Protein AF-A0A0B2VQD5-F1 (afdb_monomer_lite)

Organism: Toxocara canis (NCBI:txid6265)

InterPro domains:
  IPR026791 Dedicator of cytokinesis [PTHR45653] (23-170)
  IPR032376 Dedicator of cytokinesis, N-terminal domain [PF16172] (91-171)
  IPR036028 SH3-like domain superfamily [SSF50044] (13-89)
  IPR042455 Dedicator of cytokinesis, N-terminal, subdomain 1 [G3DSA:1.20.1270.350] (95-171)

Foldseek 3Di:
DDDDPPDPDPPDDDDDDPQPWFKKFFQAWDDPVVDPDPVDDPWDADTHHGGWIWTFRDDDDQKTWTGTPVDRPDTGIDGPVRIDTPPVPVPLADPLLVVLLVLLVVVLVVLVVVCVVCVVPDPCVVLNVLLVVLNVVSVVLSVVSVVSPADPVRSVVSVVVVVVSCVVNVD

Sequence (171 aa):
MGFDERYVDFTSHPNHRSKMTCEAIAQCNFSPGTLPDTRQVNWPFLPLHIGEHVNILATEEEWCYGSTCSDHVKFGIFPQTAVIPISKTFSTTSSEAHELIAELTDVLTEWWCSIKETYGRQAQMESQDDILLYMEDLMAMRKRVLSGNVPVEELKEMRLQLARKIDLGNQ

Structure (mmCIF, N/CA/C/O backbone):
data_AF-A0A0B2VQD5-F1
#
_entry.id   AF-A0A0B2VQD5-F1
#
loop_
_atom_site.group_PDB
_atom_site.id
_atom_site.type_symbol
_atom_site.label_atom_id
_atom_site.label_alt_id
_atom_site.label_comp_id
_atom_site.label_asym_id
_atom_site.label_entity_id
_atom_site.label_seq_id
_atom_site.pdbx_PDB_ins_code
_atom_site.Cartn_x
_atom_site.Cartn_y
_atom_site.Cartn_z
_atom_site.occupancy
_atom_site.B_iso_or_equiv
_atom_site.auth_seq_id
_atom_site.auth_comp_id
_atom_site.auth_asym_id
_atom_site.auth_atom_id
_atom_site.pdbx_PDB_model_num
ATOM 1 N N . MET A 1 1 ? 45.848 -14.303 -29.201 1.00 33.47 1 MET A N 1
ATOM 2 C CA . MET A 1 1 ? 45.957 -12.965 -29.821 1.00 33.47 1 MET A CA 1
ATOM 3 C C . MET A 1 1 ? 44.649 -12.711 -30.544 1.00 33.47 1 MET A C 1
ATOM 5 O O . MET A 1 1 ? 44.417 -13.374 -31.537 1.00 33.47 1 MET A O 1
ATOM 9 N N . GLY A 1 2 ? 43.701 -11.898 -30.117 1.00 35.12 2 GLY A N 1
ATOM 10 C CA . GLY A 1 2 ? 43.463 -11.084 -28.931 1.00 35.12 2 GLY A CA 1
ATOM 11 C C . GLY A 1 2 ? 42.082 -10.497 -29.228 1.00 35.12 2 GLY A C 1
ATOM 12 O O . GLY A 1 2 ? 41.953 -9.772 -30.209 1.00 35.12 2 GLY A O 1
ATOM 13 N N . PHE A 1 3 ? 41.045 -10.944 -28.518 1.00 34.03 3 PHE A N 1
ATOM 14 C CA . PHE A 1 3 ? 39.695 -10.415 -28.702 1.00 34.03 3 PHE A CA 1
ATOM 15 C C . PHE A 1 3 ? 39.579 -9.154 -27.852 1.00 34.03 3 PHE A C 1
ATOM 17 O 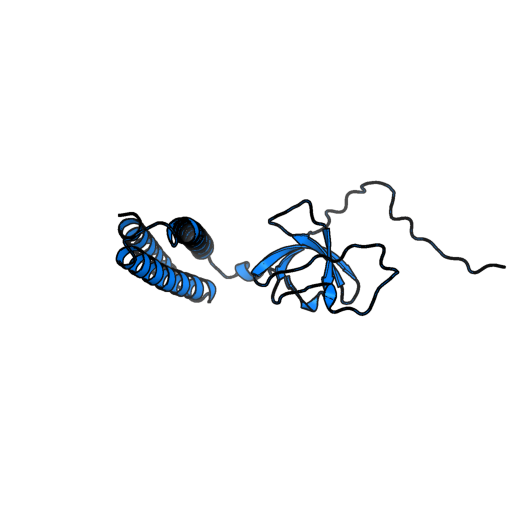O . PHE A 1 3 ? 39.843 -9.179 -26.654 1.00 34.03 3 PHE A O 1
ATOM 24 N N . ASP A 1 4 ? 39.281 -8.056 -28.531 1.00 31.12 4 ASP A N 1
ATOM 25 C CA . ASP A 1 4 ? 39.176 -6.703 -28.003 1.00 31.12 4 ASP A CA 1
ATOM 26 C C . ASP A 1 4 ? 37.880 -6.582 -27.179 1.00 31.12 4 ASP A C 1
ATOM 28 O O . ASP A 1 4 ? 36.805 -6.270 -27.699 1.00 31.12 4 ASP A O 1
ATOM 32 N N . GLU A 1 5 ? 37.962 -6.929 -25.892 1.00 37.91 5 GLU A N 1
ATOM 33 C CA . GLU A 1 5 ? 36.941 -6.616 -24.893 1.00 37.91 5 GLU A CA 1
ATOM 34 C C . GLU A 1 5 ? 36.951 -5.105 -24.653 1.00 37.91 5 GLU A C 1
ATOM 36 O O . GLU A 1 5 ? 37.744 -4.573 -23.874 1.00 37.91 5 GLU A O 1
ATOM 41 N N . ARG A 1 6 ? 36.029 -4.392 -25.306 1.00 30.75 6 ARG A N 1
ATOM 42 C CA . ARG A 1 6 ? 35.664 -3.034 -24.897 1.00 30.75 6 ARG A CA 1
ATOM 43 C C . ARG A 1 6 ? 34.909 -3.103 -23.571 1.00 30.75 6 ARG A C 1
ATOM 45 O O . ARG A 1 6 ? 33.683 -3.090 -23.531 1.00 30.75 6 ARG A O 1
ATOM 52 N N . TYR A 1 7 ? 35.683 -3.197 -22.495 1.00 36.34 7 TYR A N 1
ATOM 53 C CA . TYR A 1 7 ? 35.269 -2.943 -21.124 1.00 36.34 7 TYR A CA 1
ATOM 54 C C . TYR A 1 7 ? 34.726 -1.509 -21.047 1.00 36.34 7 TYR A C 1
ATOM 56 O O . TYR A 1 7 ? 35.459 -0.545 -21.272 1.00 36.34 7 TYR A O 1
ATOM 64 N N . VAL A 1 8 ? 33.429 -1.355 -20.779 1.00 38.22 8 VAL A N 1
ATOM 65 C CA . VAL A 1 8 ? 32.852 -0.044 -20.468 1.00 38.22 8 VAL A CA 1
ATOM 66 C C . VAL A 1 8 ? 33.028 0.165 -18.970 1.00 38.22 8 VAL A C 1
ATOM 68 O O . VAL A 1 8 ? 32.270 -0.356 -18.155 1.00 38.22 8 VAL A O 1
ATOM 71 N N . ASP A 1 9 ? 34.091 0.880 -18.620 1.00 29.17 9 ASP A N 1
ATOM 72 C CA . ASP A 1 9 ? 34.410 1.282 -17.255 1.00 29.17 9 ASP A CA 1
ATOM 73 C C . ASP A 1 9 ? 33.331 2.258 -16.746 1.00 29.17 9 ASP A C 1
ATOM 75 O O . ASP A 1 9 ? 33.249 3.403 -17.189 1.00 29.17 9 ASP A O 1
ATOM 79 N N . PHE A 1 10 ? 32.472 1.816 -15.821 1.00 37.81 10 PHE A N 1
ATOM 80 C CA . PHE A 1 10 ? 31.465 2.679 -15.178 1.00 37.81 10 PHE A CA 1
ATOM 81 C C . PHE A 1 10 ? 31.986 3.386 -13.918 1.00 37.81 10 PHE A C 1
ATOM 83 O O . PHE A 1 10 ? 31.216 4.003 -13.179 1.00 37.81 10 PHE A O 1
ATOM 90 N N . THR A 1 11 ? 33.295 3.359 -13.670 1.00 42.84 11 THR A N 1
ATOM 91 C CA . THR A 1 11 ? 33.912 4.080 -12.554 1.00 42.84 11 THR A CA 1
ATOM 92 C C . THR A 1 11 ? 34.600 5.355 -13.023 1.00 42.84 11 THR A C 1
ATOM 94 O O . THR A 1 11 ? 35.825 5.434 -13.037 1.00 42.84 11 THR A O 1
ATOM 97 N N . SER A 1 12 ? 33.838 6.395 -13.387 1.00 35.06 12 SER A N 1
ATOM 98 C CA . SER A 1 12 ? 34.306 7.787 -13.235 1.00 35.06 12 SER A CA 1
ATOM 99 C C . SER A 1 12 ? 33.207 8.854 -13.395 1.00 35.06 12 SER A C 1
ATOM 101 O O . SER A 1 12 ? 32.712 9.117 -14.482 1.00 35.06 12 SER A O 1
ATOM 103 N N . HIS A 1 13 ? 32.974 9.552 -12.279 1.00 34.91 13 HIS A N 1
ATOM 104 C CA . HIS A 1 13 ? 32.524 10.943 -12.109 1.00 34.91 13 HIS A CA 1
ATOM 105 C C . HIS A 1 13 ? 31.057 11.346 -12.397 1.00 34.91 13 HIS A C 1
ATOM 107 O O . HIS A 1 13 ? 30.463 10.968 -13.407 1.00 34.91 13 HIS A O 1
ATOM 113 N N . PRO A 1 14 ? 30.459 12.167 -11.499 1.00 45.84 14 PRO A N 1
ATOM 114 C CA . PRO A 1 14 ? 29.048 12.521 -11.531 1.00 45.84 14 PRO A CA 1
ATOM 115 C C . PRO A 1 14 ? 28.845 13.675 -12.508 1.00 45.84 14 PRO A C 1
ATOM 117 O O . PRO A 1 14 ? 29.049 14.836 -12.163 1.00 45.84 14 PRO A O 1
ATOM 120 N N . ASN A 1 15 ? 28.446 13.367 -13.739 1.00 31.55 15 ASN A N 1
ATOM 121 C CA . ASN A 1 15 ? 27.993 14.401 -14.658 1.00 31.55 15 ASN A CA 1
ATOM 122 C C . ASN A 1 15 ? 26.471 14.519 -14.615 1.00 31.55 15 ASN A C 1
ATOM 124 O O . ASN A 1 15 ? 25.734 13.546 -14.779 1.00 31.55 15 ASN A O 1
ATOM 128 N N . HIS A 1 16 ? 26.047 15.750 -14.349 1.00 40.97 16 HIS A N 1
ATOM 129 C CA . HIS A 1 16 ? 24.693 16.254 -14.182 1.00 40.97 16 HIS A CA 1
ATOM 130 C C . HIS A 1 16 ? 23.757 15.800 -15.318 1.00 40.97 16 HIS A C 1
ATOM 132 O O . HIS A 1 16 ? 23.549 16.482 -16.317 1.00 40.97 16 HIS A O 1
ATOM 138 N N . ARG A 1 1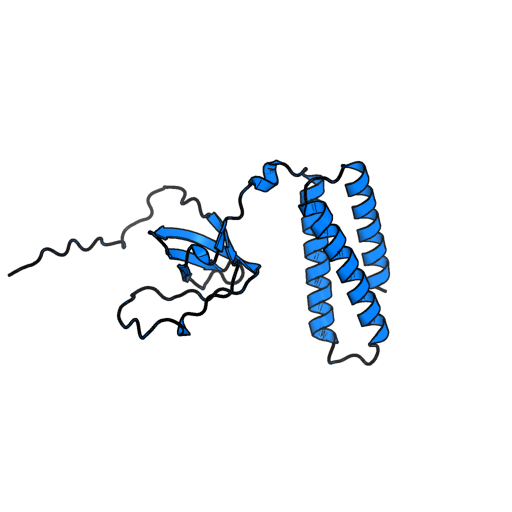7 ? 23.140 14.638 -15.148 1.00 38.50 17 ARG A N 1
ATOM 139 C CA . ARG A 1 17 ? 21.899 14.270 -15.820 1.00 38.50 17 ARG A CA 1
ATOM 140 C C . ARG A 1 17 ? 21.011 13.824 -14.686 1.00 38.50 17 ARG A C 1
ATOM 142 O O . ARG A 1 17 ? 21.337 12.824 -14.055 1.00 38.50 17 ARG A O 1
ATOM 149 N N . SER A 1 18 ? 19.981 14.600 -14.355 1.00 40.94 18 SER A N 1
ATOM 150 C CA . SER A 1 18 ? 18.981 14.198 -13.367 1.00 40.94 18 SER A CA 1
ATOM 151 C C . SER A 1 18 ? 18.508 12.800 -13.752 1.00 40.94 18 SER A C 1
ATOM 153 O O . SER A 1 18 ? 17.741 12.654 -14.704 1.00 40.94 18 SER A O 1
ATOM 155 N N . LYS A 1 19 ? 19.061 11.763 -13.108 1.00 48.25 19 LYS A N 1
ATOM 156 C CA . LYS A 1 19 ? 18.632 10.385 -13.311 1.00 48.25 19 LYS A CA 1
ATOM 157 C C . LYS A 1 19 ? 17.211 10.390 -12.792 1.00 48.25 19 LYS A C 1
ATOM 159 O O . LYS A 1 19 ? 17.004 10.529 -11.592 1.00 48.25 19 LYS A O 1
ATOM 164 N N . MET A 1 20 ? 16.250 10.384 -13.708 1.00 56.06 20 MET A N 1
ATOM 165 C CA . MET A 1 20 ? 14.850 10.216 -13.365 1.00 56.06 20 MET A CA 1
ATOM 166 C C . MET A 1 20 ? 14.738 8.833 -12.737 1.00 56.06 20 MET A C 1
ATOM 168 O O . MET A 1 20 ? 14.682 7.830 -13.439 1.00 56.06 20 MET A O 1
ATOM 172 N N . THR A 1 21 ? 14.808 8.788 -11.414 1.00 73.50 21 THR A N 1
ATOM 173 C CA . THR A 1 21 ? 14.468 7.607 -10.638 1.00 73.50 21 THR A CA 1
ATOM 174 C C . THR A 1 21 ? 12.974 7.381 -10.821 1.00 73.50 21 THR A C 1
ATOM 176 O O . THR A 1 21 ? 12.182 8.310 -10.644 1.00 73.50 21 THR A O 1
ATOM 179 N N . CYS A 1 22 ? 12.587 6.180 -11.242 1.00 85.81 22 CYS A N 1
ATOM 180 C CA . CYS A 1 22 ? 11.180 5.814 -11.350 1.00 85.81 22 CYS A CA 1
ATOM 181 C C . CYS A 1 22 ? 10.794 5.022 -10.110 1.00 85.81 22 CYS A C 1
ATOM 183 O O . CYS A 1 22 ? 11.400 3.991 -9.830 1.00 85.81 22 CYS A O 1
ATOM 185 N N . GLU A 1 23 ? 9.778 5.474 -9.389 1.00 90.62 23 GLU A N 1
ATOM 186 C CA . GLU A 1 23 ? 9.178 4.658 -8.341 1.00 90.62 23 GLU A CA 1
ATOM 187 C C . GLU A 1 23 ? 8.288 3.580 -8.964 1.00 90.62 23 GLU A C 1
ATOM 189 O O . GLU A 1 23 ? 7.595 3.807 -9.962 1.00 90.62 23 GLU A O 1
ATOM 194 N N . ALA A 1 24 ? 8.321 2.390 -8.383 1.00 92.06 24 ALA A N 1
ATOM 195 C CA . ALA A 1 24 ? 7.508 1.253 -8.777 1.00 92.06 24 ALA A CA 1
ATOM 196 C C . ALA A 1 24 ? 7.077 0.458 -7.541 1.00 92.06 24 ALA A C 1
ATOM 198 O O . ALA A 1 24 ? 7.645 0.604 -6.459 1.00 92.06 24 ALA A O 1
ATOM 199 N N . ILE A 1 25 ? 6.068 -0.390 -7.713 1.00 92.56 25 ILE A N 1
ATOM 200 C CA . ILE A 1 25 ? 5.602 -1.331 -6.692 1.00 92.56 25 ILE A CA 1
ATOM 201 C C . ILE A 1 25 ? 5.836 -2.743 -7.210 1.00 92.56 25 ILE A C 1
ATOM 203 O O . ILE A 1 25 ? 5.511 -3.049 -8.359 1.00 92.56 25 ILE A O 1
ATOM 207 N N . ALA A 1 26 ? 6.375 -3.617 -6.367 1.00 94.38 26 ALA A N 1
ATOM 208 C CA . ALA A 1 26 ? 6.470 -5.036 -6.666 1.00 94.38 26 ALA A CA 1
ATOM 209 C C . ALA A 1 26 ? 5.065 -5.655 -6.786 1.00 94.38 26 ALA A C 1
ATOM 211 O O . ALA A 1 26 ? 4.280 -5.640 -5.838 1.00 94.38 26 ALA A O 1
ATOM 212 N N . GLN A 1 27 ? 4.732 -6.209 -7.952 1.00 94.62 27 GLN A N 1
ATOM 213 C CA . GLN A 1 27 ? 3.435 -6.856 -8.203 1.00 94.62 27 GLN A CA 1
ATOM 214 C C . GLN A 1 27 ? 3.429 -8.352 -7.881 1.00 94.62 27 GLN A C 1
ATOM 216 O O . GLN A 1 27 ? 2.373 -8.978 -7.820 1.00 94.62 27 GLN A O 1
ATOM 221 N N . CYS A 1 28 ? 4.604 -8.934 -7.669 1.00 93.25 28 CYS A N 1
ATOM 222 C CA . CYS A 1 28 ? 4.770 -10.308 -7.229 1.00 93.25 28 CYS A CA 1
ATOM 223 C C . CYS A 1 28 ? 6.042 -10.441 -6.388 1.00 93.25 28 CYS A C 1
ATOM 225 O O . CYS A 1 28 ? 6.881 -9.540 -6.348 1.00 93.25 28 CYS A O 1
ATOM 227 N N . ASN A 1 29 ? 6.176 -11.574 -5.701 1.00 94.19 29 ASN A N 1
ATOM 228 C CA . ASN A 1 29 ? 7.405 -11.884 -4.983 1.00 94.19 29 ASN A CA 1
ATOM 229 C C . ASN A 1 29 ? 8.505 -12.274 -5.977 1.00 94.19 29 ASN A C 1
ATOM 231 O O . ASN A 1 29 ? 8.265 -13.060 -6.895 1.00 94.19 29 ASN A O 1
ATOM 235 N N . PHE A 1 30 ? 9.723 -11.798 -5.741 1.00 92.19 30 PHE A N 1
ATOM 236 C CA . PHE A 1 30 ? 10.919 -12.232 -6.453 1.00 92.19 30 PHE A CA 1
ATOM 237 C C . PHE A 1 30 ? 11.957 -12.718 -5.446 1.00 92.19 30 PHE A C 1
ATOM 239 O O . PHE A 1 30 ? 12.268 -12.042 -4.467 1.00 92.19 30 PHE A O 1
ATOM 246 N N . SER A 1 31 ? 12.494 -13.914 -5.673 1.00 89.06 31 SER A N 1
ATOM 247 C CA . SER A 1 31 ? 13.543 -14.499 -4.843 1.00 89.06 31 SER A CA 1
ATOM 248 C C . SER A 1 31 ? 14.618 -15.122 -5.737 1.00 89.06 31 SER A C 1
ATOM 250 O O . SER A 1 31 ? 14.275 -15.878 -6.644 1.00 89.06 31 SER A O 1
ATOM 252 N N . PRO A 1 32 ? 15.915 -14.872 -5.485 1.00 75.12 32 PRO A N 1
ATOM 253 C CA . PRO A 1 32 ? 16.993 -15.319 -6.377 1.00 75.12 32 PRO A CA 1
ATOM 254 C C . PRO A 1 32 ? 17.152 -16.844 -6.448 1.00 75.12 32 PRO A C 1
ATOM 256 O O . PRO A 1 32 ? 17.689 -17.369 -7.419 1.00 75.12 32 PRO A O 1
ATOM 259 N N . GLY A 1 33 ? 16.681 -17.563 -5.422 1.00 67.25 33 GLY A N 1
ATOM 260 C CA . GLY A 1 33 ? 16.869 -19.009 -5.260 1.00 67.25 33 GLY A CA 1
ATOM 261 C C . GLY A 1 33 ? 16.188 -19.891 -6.311 1.00 67.25 33 GLY A C 1
ATOM 262 O O . GLY A 1 33 ? 16.326 -21.108 -6.250 1.00 67.25 33 GLY A O 1
ATOM 263 N N . THR A 1 34 ? 15.452 -19.312 -7.262 1.00 54.25 34 THR A N 1
ATOM 264 C CA . THR A 1 34 ? 14.820 -20.042 -8.373 1.00 54.25 34 THR A CA 1
ATOM 265 C C . THR A 1 34 ? 15.686 -20.086 -9.637 1.00 54.25 34 THR A C 1
ATOM 267 O O . THR A 1 34 ? 15.321 -20.767 -10.594 1.00 54.25 34 THR A O 1
ATOM 270 N N . LEU A 1 35 ? 16.824 -19.383 -9.664 1.00 58.88 35 LEU A N 1
ATOM 271 C CA . LEU A 1 35 ? 17.722 -19.360 -10.817 1.00 58.88 35 LEU A CA 1
ATOM 272 C C . LEU A 1 35 ? 18.823 -20.423 -10.663 1.00 58.88 35 LEU A C 1
ATOM 274 O O . LEU A 1 35 ? 19.502 -20.451 -9.634 1.00 58.88 35 LEU A O 1
ATOM 278 N N . PRO A 1 36 ? 19.025 -21.308 -11.658 1.00 53.88 36 PRO A N 1
ATOM 279 C CA . PRO A 1 36 ? 20.106 -22.281 -11.619 1.00 53.88 36 PRO A CA 1
ATOM 280 C C . PRO A 1 36 ? 21.465 -21.565 -11.642 1.00 53.88 36 PRO A C 1
ATOM 282 O O . PRO A 1 36 ? 21.834 -20.954 -12.639 1.00 53.88 36 PRO A O 1
ATOM 285 N N . ASP A 1 37 ? 22.172 -21.639 -10.511 1.00 54.03 37 ASP A N 1
ATOM 286 C CA . ASP A 1 37 ? 23.608 -21.404 -10.295 1.00 54.03 37 ASP A CA 1
ATOM 287 C C . ASP A 1 37 ? 24.257 -20.368 -11.244 1.00 54.03 37 ASP A C 1
ATOM 289 O O . ASP A 1 37 ? 25.148 -20.673 -12.040 1.00 54.03 37 ASP A O 1
ATOM 293 N N . THR A 1 38 ? 23.834 -19.103 -11.162 1.00 54.34 38 THR A N 1
ATOM 294 C CA . THR A 1 38 ? 24.483 -17.989 -11.872 1.00 54.34 38 THR A CA 1
ATOM 295 C C . THR A 1 38 ? 25.810 -17.638 -11.204 1.00 54.34 38 THR A C 1
ATOM 297 O O . THR A 1 38 ? 25.929 -16.650 -10.482 1.00 54.34 38 THR A O 1
ATOM 300 N N . ARG A 1 39 ? 26.842 -18.444 -11.457 1.00 53.62 39 ARG A N 1
ATOM 301 C CA . ARG A 1 39 ? 28.210 -18.215 -10.964 1.00 53.62 39 ARG A CA 1
ATOM 302 C C . ARG A 1 39 ? 28.934 -17.011 -11.586 1.00 53.62 39 ARG A C 1
ATOM 304 O O . ARG A 1 39 ? 30.128 -16.873 -11.349 1.00 53.62 39 ARG A O 1
ATOM 311 N N . GLN A 1 40 ? 28.276 -16.136 -12.350 1.00 56.38 40 GLN A N 1
ATOM 312 C CA . GLN A 1 40 ? 28.914 -14.958 -12.963 1.00 56.38 40 GLN A CA 1
ATOM 313 C C . GLN A 1 40 ? 27.935 -13.796 -13.208 1.00 56.38 40 GLN A C 1
ATOM 315 O O . GLN A 1 40 ? 27.789 -13.325 -14.332 1.00 56.38 40 GLN A O 1
ATOM 320 N N . VAL A 1 41 ? 27.263 -13.298 -12.169 1.00 57.94 41 VAL A N 1
ATOM 321 C CA . VAL A 1 41 ? 26.653 -11.959 -12.234 1.00 57.94 41 VAL A CA 1
ATOM 322 C C . VAL A 1 41 ? 27.323 -11.107 -11.163 1.00 57.94 41 VAL A C 1
ATOM 324 O O . VAL A 1 41 ? 27.206 -11.396 -9.978 1.00 57.94 41 VAL A O 1
ATOM 327 N N . ASN A 1 42 ? 28.054 -10.066 -11.574 1.00 68.38 42 ASN A N 1
ATOM 328 C CA . ASN A 1 42 ? 28.755 -9.142 -10.665 1.00 68.38 42 ASN A CA 1
ATOM 329 C C . ASN A 1 42 ? 27.802 -8.224 -9.871 1.00 68.38 42 ASN A C 1
ATOM 331 O O . ASN A 1 42 ? 28.256 -7.362 -9.122 1.00 68.38 42 ASN A O 1
ATOM 335 N N . TRP A 1 43 ? 26.491 -8.396 -10.038 1.00 72.19 43 TRP A N 1
ATOM 336 C CA . TRP A 1 43 ? 25.454 -7.576 -9.428 1.00 72.19 43 TRP A CA 1
ATOM 337 C C . TRP A 1 43 ? 24.574 -8.447 -8.529 1.00 72.19 43 TRP A C 1
ATOM 339 O O . TRP A 1 43 ? 24.086 -9.482 -8.988 1.00 72.19 43 TRP A O 1
ATOM 349 N N . PRO A 1 44 ? 24.357 -8.059 -7.260 1.00 86.94 44 PRO A N 1
ATOM 350 C CA . PRO A 1 44 ? 23.469 -8.797 -6.374 1.00 86.94 44 PRO A CA 1
ATOM 351 C C . PRO A 1 44 ? 22.028 -8.721 -6.885 1.00 86.94 44 PRO A C 1
ATOM 353 O O . PRO A 1 44 ? 21.590 -7.687 -7.390 1.00 86.94 44 PRO A O 1
ATOM 356 N N . PHE A 1 45 ? 21.269 -9.802 -6.725 1.00 90.69 45 PHE A N 1
ATOM 357 C CA . PHE A 1 45 ? 19.821 -9.752 -6.898 1.00 90.69 45 PHE A CA 1
ATOM 358 C C . PHE A 1 45 ? 19.176 -9.018 -5.721 1.00 90.69 45 PHE A C 1
ATOM 360 O O . PHE A 1 45 ? 19.603 -9.189 -4.578 1.00 90.69 45 PHE A O 1
ATOM 367 N N . LEU A 1 46 ? 18.122 -8.252 -5.994 1.00 92.19 46 LEU A N 1
ATOM 368 C CA . LEU A 1 46 ? 17.293 -7.616 -4.975 1.00 92.19 46 LEU A CA 1
ATOM 369 C C . LEU A 1 46 ? 15.995 -8.418 -4.823 1.00 92.19 46 LEU A C 1
ATOM 371 O O . LEU A 1 46 ? 15.153 -8.337 -5.715 1.00 92.19 46 LEU A O 1
ATOM 375 N N . PRO A 1 47 ? 15.813 -9.206 -3.747 1.00 92.19 47 PRO A N 1
ATOM 376 C CA . PRO A 1 47 ? 14.540 -9.865 -3.481 1.00 92.19 47 PRO A CA 1
ATOM 377 C C . PRO A 1 47 ? 13.426 -8.831 -3.324 1.00 92.19 47 PRO A C 1
ATOM 379 O O . PRO A 1 47 ? 13.652 -7.786 -2.718 1.00 92.19 47 PRO A O 1
ATOM 382 N N . LEU A 1 48 ? 12.239 -9.145 -3.836 1.00 92.88 48 LEU A N 1
ATOM 383 C CA . LEU A 1 48 ? 11.067 -8.278 -3.751 1.00 92.88 48 LEU A CA 1
ATOM 384 C C . LEU A 1 48 ? 9.926 -9.007 -3.057 1.00 92.88 48 LEU A C 1
ATOM 386 O O . LEU A 1 48 ? 9.682 -10.184 -3.343 1.00 92.88 48 LEU A O 1
ATOM 390 N N . HIS A 1 49 ? 9.192 -8.289 -2.214 1.00 93.06 49 HIS A N 1
ATOM 391 C CA . HIS A 1 49 ? 7.907 -8.741 -1.691 1.00 93.06 49 HIS A CA 1
ATOM 392 C C . HIS A 1 49 ? 6.773 -7.975 -2.360 1.00 93.06 49 HIS A C 1
ATOM 394 O O . HIS A 1 49 ? 6.870 -6.771 -2.569 1.00 93.06 49 HIS A O 1
ATOM 400 N N . ILE A 1 50 ? 5.678 -8.656 -2.689 1.00 93.88 50 ILE A N 1
ATOM 401 C CA . ILE A 1 50 ? 4.498 -8.011 -3.268 1.00 93.88 50 ILE A CA 1
ATOM 402 C C . ILE A 1 50 ? 4.042 -6.818 -2.409 1.00 93.88 50 ILE A C 1
ATOM 404 O O . ILE A 1 50 ? 3.936 -6.918 -1.188 1.00 93.88 50 ILE A O 1
ATOM 408 N N . GLY A 1 51 ? 3.779 -5.683 -3.057 1.00 90.56 51 GLY A N 1
ATOM 409 C CA . GLY A 1 51 ? 3.427 -4.419 -2.407 1.00 90.56 51 GLY A CA 1
ATOM 410 C C . GLY A 1 51 ? 4.622 -3.568 -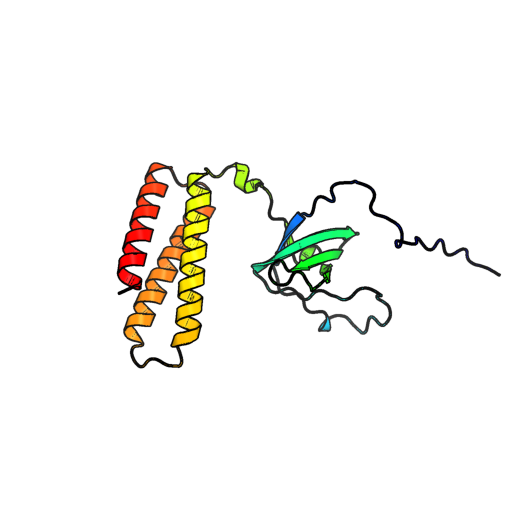1.962 1.00 90.56 51 GLY A C 1
ATOM 411 O O . GLY A 1 51 ? 4.421 -2.428 -1.550 1.00 90.56 51 GLY A O 1
ATOM 412 N N . GLU A 1 52 ? 5.855 -4.068 -2.062 1.00 91.12 52 GLU A N 1
ATOM 413 C CA . GLU A 1 52 ? 7.056 -3.313 -1.703 1.00 91.12 52 GLU A CA 1
ATOM 414 C C . GLU A 1 52 ? 7.338 -2.188 -2.708 1.00 91.12 52 GLU A C 1
ATOM 416 O O . GLU A 1 52 ? 7.315 -2.395 -3.925 1.00 91.12 52 GLU A O 1
ATOM 421 N N . HIS A 1 53 ? 7.615 -0.989 -2.190 1.00 91.25 53 HIS A N 1
ATOM 422 C CA . HIS A 1 53 ? 8.023 0.161 -2.992 1.00 91.25 53 HIS A CA 1
ATOM 423 C C . HIS A 1 53 ? 9.506 0.061 -3.352 1.00 91.25 53 HIS A C 1
ATOM 425 O O . HIS A 1 53 ? 10.359 -0.148 -2.482 1.00 91.25 53 HIS A O 1
ATOM 431 N N . VAL A 1 54 ? 9.814 0.273 -4.629 1.00 92.56 54 VAL A N 1
ATOM 432 C CA . VAL A 1 54 ? 11.177 0.237 -5.156 1.00 92.56 54 VAL A CA 1
ATOM 433 C C . VAL A 1 54 ? 11.483 1.453 -6.020 1.00 92.56 54 VAL A C 1
ATOM 435 O O . VAL A 1 54 ? 10.631 1.966 -6.743 1.00 92.56 54 VAL A O 1
ATOM 438 N N . ASN A 1 55 ? 12.741 1.876 -5.981 1.00 92.56 55 ASN A N 1
ATOM 439 C CA . ASN A 1 55 ? 13.300 2.892 -6.858 1.00 92.56 55 ASN A CA 1
ATOM 440 C C . ASN A 1 55 ? 14.056 2.215 -7.995 1.00 92.56 55 ASN A C 1
ATOM 442 O O . ASN A 1 55 ? 15.089 1.587 -7.767 1.00 92.56 55 ASN A O 1
ATOM 446 N N . ILE A 1 56 ? 13.582 2.380 -9.224 1.00 92.56 56 ILE A N 1
ATOM 447 C CA . ILE A 1 56 ? 14.273 1.936 -10.432 1.00 92.56 56 ILE A CA 1
ATOM 448 C C . ILE A 1 56 ? 15.271 3.025 -10.837 1.00 92.56 56 ILE A C 1
ATOM 450 O O . ILE A 1 56 ? 14.894 4.162 -11.137 1.00 92.56 56 ILE A O 1
ATOM 454 N N . LEU A 1 57 ? 16.557 2.669 -10.833 1.00 92.00 57 LEU A N 1
ATOM 455 C CA . LEU A 1 57 ? 17.671 3.550 -11.192 1.00 92.00 57 LEU A CA 1
ATOM 456 C C . LEU A 1 57 ? 18.150 3.343 -12.630 1.00 92.00 57 LEU A C 1
ATOM 458 O O . LEU A 1 57 ? 18.678 4.274 -13.242 1.00 92.00 57 LEU A O 1
ATOM 462 N N . ALA A 1 58 ? 18.010 2.122 -13.140 1.00 90.62 58 ALA A N 1
ATOM 463 C CA . ALA A 1 58 ? 18.297 1.756 -14.517 1.00 90.62 58 ALA A CA 1
ATOM 464 C C . ALA A 1 58 ? 17.432 0.560 -14.928 1.00 90.62 58 ALA A C 1
ATOM 466 O O . ALA A 1 58 ? 17.065 -0.262 -14.089 1.00 90.62 58 ALA A O 1
ATOM 467 N N . THR A 1 59 ? 17.153 0.460 -16.221 1.00 90.81 59 THR A N 1
ATOM 468 C CA . THR A 1 59 ? 16.469 -0.679 -16.833 1.00 90.81 59 THR A CA 1
ATOM 469 C C . THR A 1 59 ? 17.268 -1.086 -18.060 1.00 90.81 59 THR A C 1
ATOM 471 O O . THR A 1 59 ? 17.675 -0.213 -18.825 1.00 90.81 59 THR A O 1
ATOM 474 N N . GLU A 1 60 ? 17.487 -2.383 -18.226 1.00 87.12 60 GLU A N 1
ATOM 475 C CA . GLU A 1 60 ? 18.136 -2.989 -19.385 1.00 87.12 60 GLU A CA 1
ATOM 476 C C . GLU A 1 60 ? 17.363 -4.260 -19.746 1.00 87.12 60 GLU A C 1
ATOM 478 O O . GLU A 1 60 ? 17.252 -5.170 -18.923 1.00 87.12 60 GLU A O 1
ATOM 483 N N . GLU A 1 61 ? 16.818 -4.307 -20.963 1.00 87.88 61 GLU A N 1
ATOM 484 C CA . GLU A 1 61 ? 15.960 -5.399 -21.443 1.00 87.88 61 GLU A CA 1
ATOM 485 C C . GLU A 1 61 ? 14.881 -5.797 -20.414 1.00 87.88 61 GLU A C 1
ATOM 487 O O . GLU A 1 61 ? 14.009 -4.993 -20.109 1.00 87.88 61 GLU A O 1
ATOM 492 N N . GLU A 1 62 ? 14.954 -7.013 -19.867 1.00 91.44 62 GLU A N 1
ATOM 493 C CA . GLU A 1 62 ? 13.983 -7.594 -18.929 1.00 91.44 62 GLU A CA 1
ATOM 494 C C . GLU A 1 62 ? 14.353 -7.377 -17.450 1.00 91.44 62 GLU A C 1
ATOM 496 O O . GLU A 1 62 ? 13.706 -7.932 -16.556 1.00 91.44 62 GLU A O 1
ATOM 501 N N . TRP A 1 63 ? 15.402 -6.601 -17.161 1.00 92.75 63 TRP A N 1
ATOM 502 C CA . TRP A 1 63 ? 15.919 -6.394 -15.810 1.00 92.75 63 TRP A CA 1
ATOM 503 C C . TRP A 1 63 ? 15.956 -4.920 -15.423 1.00 92.75 63 TRP A C 1
ATOM 505 O O . TRP A 1 63 ? 16.331 -4.031 -16.185 1.00 92.75 63 TRP A O 1
ATOM 515 N N . CYS A 1 64 ? 15.622 -4.667 -14.168 1.00 93.56 64 CYS A N 1
ATOM 516 C CA . CYS A 1 64 ? 15.778 -3.384 -13.513 1.00 93.56 64 CYS A CA 1
ATOM 517 C C . CYS A 1 64 ? 16.903 -3.471 -12.484 1.00 93.56 64 CYS A C 1
ATOM 519 O O . CYS A 1 64 ? 17.082 -4.498 -11.834 1.00 93.56 64 CYS A O 1
ATOM 521 N N . TYR A 1 65 ? 17.633 -2.374 -12.308 1.00 92.44 65 TYR A N 1
ATOM 522 C CA . TYR A 1 65 ? 18.545 -2.153 -11.193 1.00 92.44 65 TYR A CA 1
ATOM 523 C C . TYR A 1 65 ? 17.992 -1.039 -10.311 1.00 92.44 65 TYR A C 1
ATOM 525 O O . TYR A 1 65 ? 17.614 0.031 -10.803 1.00 92.44 65 TYR A O 1
ATOM 533 N N . GLY A 1 66 ? 17.956 -1.273 -9.005 1.00 92.69 66 GLY A N 1
ATOM 534 C CA . GLY A 1 66 ? 17.295 -0.362 -8.085 1.00 92.69 66 GLY A CA 1
ATOM 535 C C . GLY A 1 66 ? 17.517 -0.688 -6.620 1.00 92.69 66 GLY A C 1
ATOM 536 O O . GLY A 1 66 ? 18.396 -1.480 -6.282 1.00 92.69 66 GLY A O 1
ATOM 537 N N . SER A 1 67 ? 16.710 -0.067 -5.767 1.00 91.94 67 SER A N 1
ATOM 538 C CA . SER A 1 67 ? 16.689 -0.297 -4.320 1.00 91.94 67 SER A CA 1
ATOM 539 C C . SER A 1 67 ? 15.277 -0.297 -3.758 1.00 91.94 67 SER A C 1
ATOM 541 O O . SER A 1 67 ? 14.358 0.275 -4.342 1.00 91.94 67 SER A O 1
ATOM 543 N N . THR A 1 68 ? 15.111 -0.912 -2.593 1.00 88.56 68 THR A N 1
ATOM 544 C CA . THR A 1 68 ? 13.887 -0.819 -1.791 1.00 88.56 68 THR A CA 1
ATOM 545 C C . THR A 1 68 ? 13.776 0.564 -1.148 1.00 88.56 68 THR A C 1
ATOM 547 O O . THR A 1 68 ? 14.776 1.111 -0.678 1.00 88.56 68 THR A O 1
ATOM 550 N N . CYS A 1 69 ? 12.574 1.144 -1.096 1.00 75.25 69 CYS A N 1
ATOM 551 C CA . CYS A 1 69 ? 12.356 2.450 -0.455 1.00 75.25 69 CYS A CA 1
ATOM 552 C C . CYS A 1 69 ? 12.456 2.387 1.078 1.00 75.25 69 CYS A C 1
ATOM 554 O O . CYS A 1 69 ? 12.780 3.386 1.708 1.00 75.25 69 CYS A O 1
ATOM 556 N N . SER A 1 70 ? 12.190 1.220 1.667 1.00 67.38 70 SER A N 1
ATOM 557 C CA . SER A 1 70 ? 12.241 0.959 3.112 1.00 67.38 70 SER A CA 1
ATOM 558 C C . SER A 1 70 ? 13.670 0.847 3.656 1.00 67.38 70 SER A C 1
ATOM 560 O O . SER A 1 70 ? 13.925 1.184 4.809 1.00 67.38 70 SER A O 1
ATOM 562 N N . ASP A 1 71 ? 14.602 0.382 2.824 1.00 61.88 71 ASP A N 1
ATOM 563 C CA . ASP A 1 71 ? 15.995 0.130 3.180 1.00 61.88 71 ASP A CA 1
ATOM 564 C C . ASP A 1 71 ? 16.897 0.636 2.045 1.00 61.88 71 ASP A C 1
ATOM 566 O O . ASP A 1 71 ? 17.284 -0.111 1.142 1.00 61.88 71 ASP A O 1
ATOM 570 N N . HIS A 1 72 ? 17.211 1.940 2.067 1.00 63.25 72 HIS A N 1
ATOM 571 C CA . HIS A 1 72 ? 18.035 2.625 1.055 1.00 63.25 72 HIS A CA 1
ATOM 572 C C . HIS A 1 72 ? 19.459 2.056 0.905 1.00 63.25 72 HIS A C 1
ATOM 574 O O . HIS A 1 72 ? 20.238 2.553 0.092 1.00 63.25 72 HIS A O 1
ATOM 580 N N . VAL A 1 73 ? 19.825 1.047 1.698 1.00 70.81 73 VAL A N 1
ATOM 581 C CA . VAL A 1 73 ? 21.141 0.407 1.691 1.00 70.81 73 VAL A CA 1
ATOM 582 C C . VAL A 1 73 ? 21.174 -0.807 0.755 1.00 70.81 73 VAL A C 1
ATOM 584 O O . VAL A 1 73 ? 22.248 -1.195 0.293 1.00 70.81 73 VAL A O 1
ATOM 587 N N . LYS A 1 74 ? 20.020 -1.401 0.424 1.00 84.31 74 LYS A N 1
ATOM 588 C CA . LYS A 1 74 ? 19.953 -2.598 -0.423 1.00 84.31 74 LYS A CA 1
ATOM 589 C C . LYS A 1 74 ? 19.716 -2.233 -1.879 1.00 84.31 74 LYS A C 1
ATOM 591 O O . LYS A 1 74 ? 18.632 -1.794 -2.252 1.00 84.31 74 LYS A O 1
ATOM 596 N N . PHE A 1 75 ? 20.732 -2.475 -2.702 1.00 90.19 75 PHE A N 1
ATOM 597 C CA . PHE A 1 75 ? 20.649 -2.359 -4.152 1.00 90.19 75 PHE A CA 1
ATOM 598 C C . PHE A 1 75 ? 20.784 -3.721 -4.809 1.00 90.19 75 PHE A C 1
ATOM 600 O O . PHE A 1 75 ? 21.484 -4.599 -4.303 1.00 90.19 75 PHE A O 1
ATOM 607 N N . GLY A 1 76 ? 20.164 -3.870 -5.969 1.00 91.44 76 G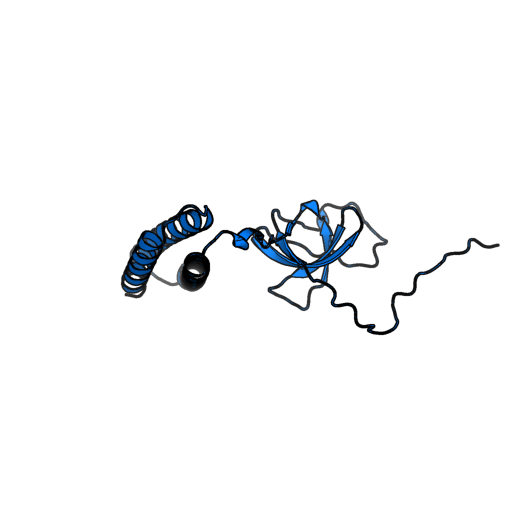LY A N 1
ATOM 608 C CA . GLY A 1 76 ? 20.352 -5.053 -6.784 1.00 91.44 76 GLY A CA 1
ATOM 609 C C . GLY A 1 76 ? 19.482 -5.059 -8.023 1.00 91.44 76 GLY A C 1
ATOM 610 O O . GLY A 1 76 ? 18.761 -4.101 -8.311 1.00 91.44 76 GLY A O 1
ATOM 611 N N . ILE A 1 77 ? 19.589 -6.158 -8.759 1.00 92.88 77 ILE A N 1
ATOM 612 C CA . ILE A 1 77 ? 18.811 -6.403 -9.966 1.00 92.88 77 ILE A CA 1
ATOM 613 C C . ILE A 1 77 ? 17.558 -7.230 -9.671 1.00 92.88 77 ILE A C 1
ATOM 615 O O . ILE A 1 77 ? 17.574 -8.132 -8.829 1.00 92.88 77 ILE A O 1
ATOM 619 N N . PHE A 1 78 ? 16.478 -6.932 -10.379 1.00 93.12 78 PHE A N 1
ATOM 620 C CA . PHE A 1 78 ? 15.201 -7.639 -10.301 1.00 93.12 78 PHE A CA 1
ATOM 621 C C . PHE A 1 78 ? 14.491 -7.605 -11.662 1.00 93.12 78 PHE A C 1
ATOM 623 O O . PHE A 1 78 ? 14.746 -6.690 -12.447 1.00 93.12 78 PHE A O 1
ATOM 630 N N . PRO A 1 79 ? 13.622 -8.579 -11.981 1.00 94.31 79 PRO A N 1
ATOM 631 C CA . PRO A 1 79 ? 12.941 -8.607 -13.271 1.00 94.31 79 PRO A CA 1
ATOM 632 C C . PRO A 1 79 ? 12.024 -7.395 -13.443 1.00 94.31 79 PRO A C 1
ATOM 634 O O . PRO A 1 79 ? 11.282 -7.041 -12.524 1.00 94.31 79 PRO A O 1
ATOM 637 N N . GLN A 1 80 ? 12.003 -6.802 -14.634 1.00 93.94 80 GLN A N 1
ATOM 638 C CA . GLN A 1 80 ? 11.081 -5.715 -14.964 1.00 93.94 80 GLN A CA 1
ATOM 639 C C . GLN A 1 80 ? 9.622 -6.168 -14.819 1.00 93.94 80 GLN A C 1
ATOM 641 O O . GLN A 1 80 ? 8.775 -5.417 -14.343 1.00 93.94 80 GLN A O 1
ATOM 646 N N . THR A 1 81 ? 9.330 -7.429 -15.145 1.00 93.81 81 THR A N 1
ATOM 647 C CA . THR A 1 81 ? 8.003 -8.033 -14.976 1.00 93.81 81 THR A CA 1
ATOM 648 C C . THR A 1 81 ? 7.586 -8.203 -13.516 1.00 93.81 81 THR A C 1
ATOM 650 O O . THR A 1 81 ? 6.420 -8.486 -13.260 1.00 93.81 81 THR A O 1
ATOM 653 N N . ALA A 1 82 ? 8.489 -8.052 -12.543 1.00 94.50 82 ALA A N 1
ATOM 654 C CA . ALA A 1 82 ? 8.150 -8.155 -11.125 1.00 94.50 82 ALA A CA 1
ATOM 655 C C . ALA A 1 82 ? 7.598 -6.844 -10.549 1.00 94.50 82 ALA A C 1
ATOM 657 O O . ALA A 1 82 ? 7.087 -6.836 -9.429 1.00 94.50 82 ALA A O 1
ATOM 658 N N . VAL A 1 83 ? 7.665 -5.742 -11.302 1.00 94.00 83 VAL A N 1
ATOM 659 C CA . VAL A 1 83 ? 7.307 -4.405 -10.827 1.00 94.00 83 VAL A CA 1
ATOM 660 C C . VAL A 1 83 ? 6.328 -3.705 -11.763 1.00 94.00 83 VAL A C 1
ATOM 662 O O . VAL A 1 83 ? 6.345 -3.890 -12.976 1.00 94.00 83 VAL A O 1
ATOM 665 N N . ILE A 1 84 ? 5.477 -2.861 -11.189 1.00 92.44 84 ILE A N 1
ATOM 666 C CA . ILE A 1 84 ? 4.610 -1.941 -11.922 1.00 92.44 84 ILE A CA 1
ATOM 667 C C . ILE A 1 84 ? 5.071 -0.523 -11.580 1.00 92.44 84 ILE A C 1
ATOM 669 O O . ILE A 1 84 ? 5.041 -0.157 -10.401 1.00 92.44 84 ILE A O 1
ATOM 673 N N . PRO A 1 85 ? 5.485 0.294 -12.566 1.00 89.62 85 PRO A N 1
ATOM 674 C CA . PRO A 1 85 ? 5.786 1.699 -12.332 1.00 89.62 85 PRO A CA 1
ATOM 675 C C . PRO A 1 85 ? 4.605 2.392 -11.659 1.00 89.62 85 PRO A C 1
ATOM 677 O O . PRO A 1 85 ? 3.466 2.263 -12.125 1.00 89.62 85 PRO A O 1
ATOM 680 N N . ILE A 1 86 ? 4.872 3.166 -10.605 1.00 84.88 86 ILE A N 1
ATOM 681 C CA . ILE A 1 86 ? 3.884 4.084 -10.045 1.00 84.88 86 ILE A CA 1
ATOM 682 C C . ILE A 1 86 ? 3.723 5.182 -11.087 1.00 84.88 86 ILE A C 1
ATOM 684 O O . ILE A 1 86 ? 4.421 6.196 -11.108 1.00 84.88 86 ILE A O 1
ATOM 688 N N . SER A 1 87 ? 2.835 4.928 -12.042 1.00 67.19 87 SER A N 1
ATOM 689 C CA . SER A 1 87 ? 2.484 5.921 -13.030 1.00 67.19 87 SER A CA 1
ATOM 690 C C . SER A 1 87 ? 1.948 7.129 -12.272 1.00 67.19 87 SER A C 1
ATOM 692 O O . SER A 1 87 ? 1.116 7.002 -11.372 1.00 67.19 87 SER A O 1
ATOM 694 N N . LYS A 1 88 ? 2.355 8.332 -12.679 1.00 54.09 88 LYS A N 1
ATOM 695 C CA . LYS A 1 88 ? 1.715 9.587 -12.250 1.00 54.09 88 LYS A CA 1
ATOM 696 C C . LYS A 1 88 ? 0.255 9.691 -12.747 1.00 54.09 88 LYS A C 1
ATOM 698 O O . LYS A 1 88 ? -0.254 10.789 -12.905 1.00 54.09 88 LYS A O 1
ATOM 703 N N . THR A 1 89 ? -0.417 8.571 -13.032 1.00 46.59 89 THR A N 1
ATOM 704 C CA . THR A 1 89 ? -1.839 8.433 -13.398 1.00 46.59 89 THR A CA 1
ATOM 705 C C . THR A 1 89 ? -2.779 8.813 -12.262 1.00 46.59 89 THR A C 1
ATOM 707 O O . THR A 1 89 ? -3.962 9.026 -12.477 1.00 46.59 89 THR A O 1
ATOM 710 N N . PHE A 1 90 ? -2.232 9.024 -11.075 1.00 50.78 90 PHE A N 1
ATOM 711 C CA . PHE A 1 90 ? -2.799 9.880 -10.044 1.00 50.78 90 PHE A CA 1
ATOM 712 C C . PHE A 1 90 ? -3.102 11.327 -10.485 1.00 50.78 90 PHE A C 1
ATOM 714 O O . PHE A 1 90 ? -3.672 12.097 -9.717 1.00 50.78 90 PHE A O 1
ATOM 721 N N . SER A 1 91 ? -2.728 11.728 -11.701 1.00 50.69 91 SER A N 1
ATOM 722 C CA . SER A 1 91 ? -3.025 13.042 -12.271 1.00 50.69 91 SER A CA 1
ATOM 723 C C . SER A 1 91 ? -4.516 13.302 -12.510 1.00 50.69 91 SER A C 1
ATOM 725 O O . SER A 1 91 ? -4.889 14.460 -12.684 1.00 50.69 91 SER A O 1
ATOM 727 N N . THR A 1 92 ? -5.373 12.274 -12.507 1.00 55.94 92 THR A N 1
ATOM 728 C CA . THR A 1 92 ? -6.834 12.441 -12.630 1.00 55.94 92 THR A CA 1
ATOM 729 C C . THR A 1 92 ? -7.574 12.454 -11.294 1.00 55.94 92 THR A C 1
ATOM 731 O O . THR A 1 92 ? -8.761 12.768 -11.277 1.00 55.94 92 THR A O 1
ATOM 734 N N . THR A 1 93 ? -6.917 12.128 -10.177 1.00 65.25 93 THR A N 1
ATOM 735 C CA . THR A 1 93 ? -7.531 12.196 -8.844 1.00 65.25 93 THR A CA 1
ATOM 736 C C . THR A 1 93 ? -7.274 13.564 -8.216 1.00 65.25 93 THR A C 1
ATOM 738 O O . THR A 1 93 ? -6.177 14.112 -8.315 1.00 65.25 93 THR A O 1
ATOM 741 N N . SER A 1 94 ? -8.297 14.147 -7.587 1.00 81.50 94 SER A N 1
ATOM 742 C CA . SER A 1 94 ? -8.189 15.454 -6.927 1.00 81.50 94 SER A CA 1
ATOM 743 C C . SER A 1 94 ? -7.166 15.430 -5.780 1.00 81.50 94 SER A C 1
ATOM 745 O O . SER A 1 94 ? -6.896 14.375 -5.207 1.00 81.50 94 SER A O 1
ATOM 747 N N . SER A 1 95 ? -6.624 16.598 -5.404 1.00 85.44 95 SER A N 1
ATOM 748 C CA . SER A 1 95 ? -5.758 16.732 -4.211 1.00 85.44 95 SER A CA 1
ATOM 749 C C . SER A 1 95 ? -6.433 16.175 -2.953 1.00 85.44 95 SER A C 1
ATOM 751 O O . SER A 1 95 ? -5.799 15.497 -2.157 1.00 85.44 95 SER A O 1
ATOM 753 N N . GLU A 1 96 ? -7.746 16.380 -2.821 1.00 87.81 96 GLU A N 1
ATOM 754 C CA . GLU A 1 96 ? -8.539 15.857 -1.703 1.00 87.81 96 GLU A CA 1
ATOM 755 C C . GLU A 1 96 ? -8.526 14.320 -1.650 1.00 87.81 96 GLU A C 1
ATOM 757 O O . GLU A 1 96 ? -8.383 13.728 -0.584 1.00 87.81 96 GLU A O 1
ATOM 762 N N . ALA A 1 97 ? -8.646 13.654 -2.804 1.00 89.38 97 ALA A N 1
ATOM 763 C CA . ALA A 1 97 ? -8.595 12.196 -2.876 1.00 89.38 97 ALA A CA 1
ATOM 764 C C . ALA A 1 97 ? -7.211 11.670 -2.472 1.00 89.38 97 ALA A C 1
ATOM 766 O O . ALA A 1 97 ? -7.116 10.656 -1.785 1.00 89.38 97 ALA A O 1
ATOM 767 N N . HIS A 1 98 ? -6.151 12.376 -2.872 1.00 88.31 98 HIS A N 1
ATOM 768 C CA . HIS A 1 98 ? -4.772 12.064 -2.498 1.00 88.31 98 HIS A CA 1
ATOM 769 C C . HIS A 1 98 ? -4.531 12.138 -1.000 1.00 88.31 98 HIS A C 1
ATOM 771 O O . HIS A 1 98 ? -4.023 11.184 -0.415 1.00 88.31 98 HIS A O 1
ATOM 777 N N . GLU A 1 99 ? -4.932 13.245 -0.383 1.00 90.75 99 GLU A N 1
ATOM 778 C CA . GLU A 1 99 ? -4.816 13.436 1.061 1.00 90.75 99 GLU A CA 1
ATOM 779 C C . GLU A 1 99 ? -5.595 12.365 1.823 1.00 90.75 99 GLU A C 1
ATOM 781 O O . GLU A 1 99 ? -5.053 11.742 2.730 1.00 90.75 99 GLU A O 1
ATOM 786 N N . LEU A 1 100 ? -6.831 12.076 1.405 1.00 93.06 100 LEU A N 1
ATOM 787 C CA . LEU A 1 100 ? -7.645 11.055 2.058 1.00 93.06 100 LEU A CA 1
ATOM 788 C C . LEU A 1 100 ? -7.041 9.648 1.914 1.00 93.06 100 LEU A C 1
ATOM 790 O O . LEU A 1 100 ? -7.083 8.862 2.857 1.00 93.06 100 LEU A O 1
ATOM 794 N N . ILE A 1 101 ? -6.465 9.309 0.754 1.00 92.62 101 ILE A N 1
ATOM 795 C CA . ILE A 1 101 ? -5.755 8.033 0.568 1.00 92.62 101 ILE A CA 1
ATOM 796 C C . ILE A 1 101 ? -4.544 7.946 1.500 1.00 92.62 101 ILE A C 1
ATOM 798 O O . ILE A 1 101 ? -4.301 6.870 2.054 1.00 92.62 101 ILE A O 1
ATOM 802 N N . ALA A 1 102 ? -3.788 9.036 1.660 1.00 91.50 102 ALA A N 1
ATOM 803 C CA . ALA A 1 102 ? -2.642 9.081 2.561 1.00 91.50 102 ALA A CA 1
ATOM 804 C C . ALA A 1 102 ? -3.084 8.861 4.015 1.00 91.50 102 ALA A C 1
ATOM 806 O O . ALA A 1 102 ? -2.624 7.908 4.636 1.00 91.50 102 ALA A O 1
ATOM 807 N N . GLU A 1 103 ? -4.076 9.618 4.499 1.00 94.50 103 GLU A N 1
ATOM 808 C CA . GLU A 1 103 ? -4.618 9.466 5.858 1.00 94.50 103 GLU A CA 1
ATOM 809 C C . GLU A 1 103 ? -5.139 8.048 6.125 1.00 94.50 103 GLU A C 1
ATOM 811 O O . GLU A 1 103 ? -4.815 7.440 7.144 1.00 94.50 103 GLU A O 1
ATOM 816 N N . LEU A 1 104 ? -5.905 7.479 5.186 1.00 95.69 104 LEU A N 1
ATOM 817 C CA . LEU A 1 104 ? -6.381 6.097 5.286 1.00 95.69 104 LEU A CA 1
ATOM 818 C C . LEU A 1 104 ? -5.219 5.099 5.368 1.00 95.69 104 LEU A C 1
ATOM 820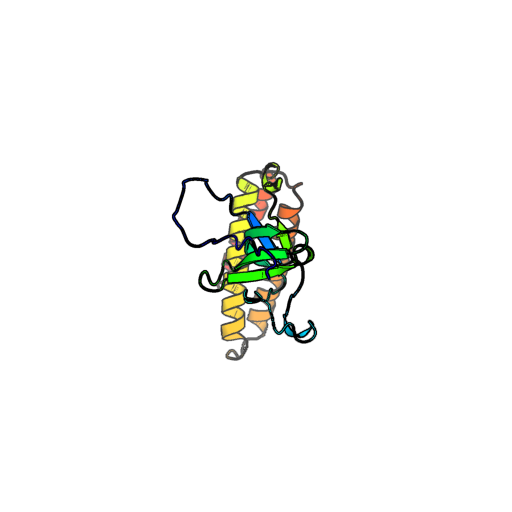 O O . LEU A 1 104 ? -5.302 4.117 6.102 1.00 95.69 104 LEU A O 1
ATOM 824 N N . THR A 1 105 ? -4.153 5.323 4.598 1.00 93.81 105 THR A N 1
ATOM 825 C CA . THR A 1 105 ? -2.974 4.445 4.582 1.00 93.81 105 THR A CA 1
ATOM 826 C C . THR A 1 105 ? -2.203 4.534 5.898 1.00 93.81 105 THR A C 1
ATOM 828 O O . THR A 1 105 ? -1.793 3.495 6.421 1.00 93.81 105 THR A O 1
ATOM 831 N N . ASP A 1 106 ? -2.053 5.733 6.456 1.00 94.19 106 ASP A N 1
ATOM 832 C CA . ASP A 1 106 ? -1.338 5.963 7.711 1.00 94.19 106 ASP A CA 1
ATOM 833 C C . ASP A 1 106 ? -2.063 5.304 8.891 1.00 94.19 106 ASP A C 1
ATOM 835 O O . ASP A 1 106 ? -1.458 4.507 9.609 1.00 94.19 106 ASP A O 1
ATOM 839 N N . VAL A 1 107 ? -3.378 5.522 9.019 1.00 95.12 107 VAL A N 1
ATOM 840 C CA . VAL A 1 107 ? -4.198 4.924 10.092 1.00 95.12 107 VAL A CA 1
ATOM 841 C C . VAL A 1 107 ? -4.196 3.398 10.011 1.00 95.12 107 VAL A C 1
ATOM 843 O O . VAL A 1 107 ? -3.985 2.718 11.014 1.00 95.12 107 VAL A O 1
ATOM 846 N N . LEU A 1 108 ? -4.377 2.833 8.810 1.00 95.25 108 LEU A N 1
ATOM 847 C CA . LEU A 1 108 ? -4.309 1.382 8.610 1.00 95.25 108 LEU A CA 1
ATOM 848 C C . LEU A 1 108 ? -2.939 0.814 9.000 1.00 95.25 108 LEU A C 1
ATOM 850 O O . LEU A 1 108 ? -2.861 -0.277 9.566 1.00 95.25 108 LEU A O 1
ATOM 854 N N . THR A 1 109 ? -1.861 1.537 8.694 1.00 92.19 109 THR A N 1
ATOM 855 C CA . THR A 1 109 ? -0.496 1.109 9.016 1.00 92.19 109 THR A CA 1
ATOM 856 C C . THR A 1 109 ? -0.251 1.142 10.520 1.00 92.19 109 THR A C 1
ATOM 858 O O . THR A 1 109 ? 0.281 0.175 11.067 1.00 92.19 109 THR A O 1
ATOM 861 N N . GLU A 1 110 ? -0.669 2.216 11.190 1.00 91.94 110 GLU A N 1
ATOM 862 C CA . GLU A 1 110 ? -0.574 2.364 12.641 1.00 91.94 110 GLU A CA 1
ATOM 863 C C . GLU A 1 110 ? -1.339 1.247 13.358 1.00 91.94 110 GLU A C 1
ATOM 865 O O . GLU A 1 110 ? -0.741 0.483 14.118 1.00 91.94 110 GLU A O 1
ATOM 870 N N . TRP A 1 111 ? -2.623 1.067 13.036 1.00 92.75 111 TRP A N 1
ATOM 871 C CA . TRP A 1 111 ? -3.460 0.036 13.650 1.00 92.75 111 TRP A CA 1
ATOM 872 C C . TRP A 1 111 ? -2.939 -1.378 13.387 1.00 92.75 111 TRP A C 1
ATOM 874 O O . TRP A 1 111 ? -2.906 -2.205 14.298 1.00 92.75 111 TRP A O 1
ATOM 884 N N . TRP A 1 112 ? -2.442 -1.665 12.179 1.00 92.25 112 TRP A N 1
ATOM 885 C CA . TRP A 1 112 ? -1.817 -2.957 11.886 1.00 92.25 112 TRP A CA 1
ATOM 886 C C . TRP A 1 112 ? -0.576 -3.215 12.748 1.00 92.25 112 TRP A C 1
ATOM 888 O O . TRP A 1 112 ? -0.358 -4.339 13.211 1.00 92.25 112 TRP A O 1
ATOM 898 N N . CYS A 1 113 ? 0.258 -2.196 12.962 1.00 89.50 113 CYS A N 1
ATOM 899 C CA . CYS A 1 113 ? 1.419 -2.290 13.843 1.00 89.50 113 CYS A CA 1
ATOM 900 C C . CYS A 1 113 ? 0.995 -2.534 15.297 1.00 89.50 113 CYS A C 1
ATOM 902 O O . CYS A 1 113 ? 1.482 -3.489 15.905 1.00 89.50 113 CYS A O 1
ATOM 904 N N . SER A 1 114 ? 0.029 -1.770 15.812 1.00 87.81 114 SER A N 1
ATOM 905 C CA . SER A 1 114 ? -0.502 -1.939 17.169 1.00 87.81 114 SER A CA 1
ATOM 906 C C . SER A 1 114 ? -1.113 -3.324 17.397 1.00 87.81 114 SER A C 1
ATOM 908 O O . SER A 1 114 ? -0.843 -3.957 18.421 1.00 87.81 114 SER A O 1
ATOM 910 N N . ILE A 1 115 ? -1.880 -3.849 16.435 1.00 87.88 115 ILE A N 1
ATOM 911 C CA . ILE A 1 115 ? -2.434 -5.207 16.516 1.00 87.88 115 ILE A CA 1
ATOM 912 C C . ILE A 1 115 ? -1.305 -6.233 16.540 1.00 87.88 115 ILE A C 1
ATOM 914 O O . ILE A 1 115 ? -1.264 -7.057 17.447 1.00 87.88 115 ILE A O 1
ATOM 918 N N . LYS A 1 116 ? -0.339 -6.178 15.613 1.00 87.00 116 LYS A N 1
ATOM 919 C CA . LYS A 1 116 ? 0.789 -7.133 15.597 1.00 87.00 116 LYS A CA 1
ATOM 920 C C . LYS A 1 116 ? 1.568 -7.149 16.910 1.00 87.00 116 LYS A C 1
ATOM 922 O O . LYS A 1 116 ? 2.035 -8.204 17.335 1.00 87.00 116 LYS A O 1
ATOM 927 N N . GLU A 1 117 ? 1.703 -5.997 17.558 1.00 85.44 117 GLU A N 1
ATOM 928 C CA . GLU A 1 117 ? 2.356 -5.893 18.858 1.00 85.44 117 GLU A CA 1
ATOM 929 C C . GLU A 1 117 ? 1.510 -6.481 19.997 1.00 85.44 117 GLU A C 1
ATOM 931 O O . GLU A 1 117 ? 2.059 -7.015 20.960 1.00 85.44 117 GLU A O 1
ATOM 936 N N . THR A 1 118 ? 0.187 -6.403 19.935 1.00 81.94 118 THR A N 1
ATOM 937 C CA . THR A 1 118 ? -0.694 -6.765 21.058 1.00 81.94 118 THR A CA 1
ATOM 938 C C . THR A 1 118 ? -1.377 -8.127 20.922 1.00 81.94 118 THR A C 1
ATOM 940 O O . THR A 1 118 ? -1.734 -8.718 21.943 1.00 81.94 118 THR A O 1
ATOM 943 N N . TYR A 1 119 ? -1.483 -8.679 19.709 1.00 76.44 119 TYR A N 1
ATOM 944 C CA . TYR A 1 119 ? -2.231 -9.904 19.381 1.00 76.44 119 TYR A CA 1
ATOM 945 C C . TYR A 1 119 ? -1.802 -11.136 20.200 1.00 76.44 119 TYR A C 1
ATOM 947 O O . TYR A 1 119 ? -2.603 -12.018 20.480 1.00 76.44 119 TYR A O 1
ATOM 955 N N . GLY A 1 120 ? -0.539 -11.192 20.641 1.00 71.94 120 GLY A N 1
ATOM 956 C CA . GLY A 1 120 ? -0.026 -12.269 21.500 1.00 71.94 120 GLY A CA 1
ATOM 957 C C . GLY A 1 120 ? -0.007 -11.967 23.004 1.00 71.94 120 GLY A C 1
ATOM 958 O O . GLY A 1 120 ? 0.412 -12.822 23.782 1.00 71.94 120 GLY A O 1
ATOM 959 N N . ARG A 1 121 ? -0.376 -10.750 23.427 1.00 72.50 121 ARG A N 1
ATOM 960 C CA . ARG A 1 121 ? -0.194 -10.259 24.807 1.00 72.50 121 ARG A CA 1
ATOM 961 C C . ARG A 1 121 ? -1.496 -9.944 25.543 1.00 72.50 121 ARG A C 1
ATOM 963 O O . ARG A 1 121 ? -1.473 -9.898 26.771 1.00 72.50 121 ARG A O 1
ATOM 970 N N . GLN A 1 122 ? -2.604 -9.723 24.840 1.00 63.78 122 GLN A N 1
ATOM 971 C CA . GLN A 1 122 ? -3.855 -9.259 25.445 1.00 63.78 122 GLN A CA 1
ATOM 972 C C . GLN A 1 122 ? -4.912 -10.363 25.562 1.00 63.78 122 GLN A C 1
ATOM 974 O O . GLN A 1 122 ? -5.073 -11.187 24.671 1.00 63.78 122 GLN A O 1
ATOM 979 N N . ALA A 1 123 ? -5.651 -10.355 26.677 1.00 59.12 123 ALA A N 1
ATOM 980 C CA . ALA A 1 123 ? -6.775 -11.262 26.936 1.00 59.12 123 ALA A CA 1
ATOM 981 C C . ALA A 1 123 ? -8.116 -10.761 26.353 1.00 59.12 123 ALA A C 1
ATOM 983 O O . ALA A 1 123 ? -9.100 -11.494 26.367 1.00 59.12 123 ALA A O 1
ATOM 984 N N . GLN A 1 124 ? -8.168 -9.518 25.860 1.00 62.22 124 GLN A N 1
ATOM 985 C CA . GLN A 1 124 ? -9.351 -8.906 25.247 1.00 62.22 124 GLN A CA 1
ATOM 986 C C . GLN A 1 124 ? -9.264 -9.039 23.724 1.00 62.22 124 GLN A C 1
ATOM 988 O O . GLN A 1 124 ? -8.833 -8.120 23.038 1.00 62.22 124 GLN A O 1
ATOM 993 N N . MET A 1 125 ? -9.630 -10.216 23.211 1.00 63.44 125 MET A N 1
ATOM 994 C CA . MET A 1 125 ? -9.719 -10.457 21.763 1.00 63.44 125 MET A CA 1
ATOM 995 C C . MET A 1 125 ? -10.902 -9.701 21.135 1.00 63.44 125 MET A C 1
ATOM 997 O O . MET A 1 125 ? -10.789 -9.236 20.009 1.00 63.44 125 MET A O 1
ATOM 1001 N N . GLU A 1 126 ? -11.991 -9.491 21.886 1.00 64.75 126 GLU A N 1
ATOM 1002 C CA . GLU A 1 126 ? -13.213 -8.839 21.384 1.00 64.75 126 GLU A CA 1
ATOM 1003 C C . GLU A 1 126 ? -12.975 -7.394 20.906 1.00 64.75 126 GLU A C 1
ATOM 1005 O O . GLU A 1 126 ? -13.466 -7.016 19.849 1.00 64.75 126 GLU A O 1
ATOM 1010 N N . SER A 1 127 ? -12.158 -6.598 21.611 1.00 74.44 127 SER A N 1
ATOM 1011 C CA . SER A 1 127 ? -11.832 -5.234 21.160 1.00 74.44 127 SER A CA 1
ATOM 1012 C C . SER A 1 127 ? -10.912 -5.215 19.936 1.00 74.44 127 SER A C 1
ATOM 1014 O O . SER A 1 127 ? -10.941 -4.269 19.155 1.00 74.44 127 SER A O 1
ATOM 1016 N N . GLN A 1 128 ? -10.103 -6.259 19.736 1.00 78.94 128 GLN A N 1
ATOM 1017 C CA . GLN A 1 128 ? -9.255 -6.383 18.549 1.00 78.94 128 GLN A CA 1
ATOM 1018 C C . GLN A 1 128 ? -10.078 -6.767 17.314 1.00 78.94 128 GLN A C 1
ATOM 1020 O O . GLN A 1 128 ? -9.791 -6.266 16.228 1.00 78.94 128 GLN A O 1
ATOM 1025 N N . ASP A 1 129 ? -11.115 -7.592 17.479 1.00 85.31 129 ASP A N 1
ATOM 1026 C CA . ASP A 1 129 ? -12.037 -7.953 16.397 1.00 85.31 129 ASP A CA 1
ATOM 1027 C C . ASP A 1 129 ? -12.794 -6.722 15.866 1.00 85.31 129 ASP A C 1
ATOM 1029 O O . ASP A 1 129 ? -12.892 -6.538 14.650 1.00 85.31 129 ASP A O 1
ATOM 1033 N N . ASP A 1 130 ? -13.241 -5.825 16.752 1.00 87.38 130 ASP A N 1
ATOM 1034 C CA . ASP A 1 130 ? -13.880 -4.562 16.355 1.00 87.38 130 ASP A CA 1
ATOM 1035 C C . ASP A 1 130 ? -12.921 -3.652 15.567 1.00 87.38 130 ASP A C 1
ATOM 1037 O O . ASP A 1 130 ? -13.298 -3.079 14.540 1.00 87.38 130 ASP A O 1
ATOM 1041 N N . ILE A 1 131 ? -11.654 -3.555 15.990 1.00 89.12 131 ILE A N 1
ATOM 1042 C CA . ILE A 1 131 ? -10.636 -2.782 15.260 1.00 89.12 131 ILE A CA 1
ATOM 1043 C C . ILE A 1 131 ? -10.383 -3.401 13.880 1.00 89.12 131 ILE A C 1
ATOM 1045 O O . ILE A 1 131 ? -10.292 -2.667 12.895 1.00 89.12 131 ILE A O 1
ATOM 1049 N N . LEU A 1 132 ? -10.313 -4.732 13.766 1.00 91.12 132 LEU A N 1
ATOM 1050 C CA . LEU A 1 132 ? -10.161 -5.412 12.475 1.00 91.12 132 LEU A CA 1
ATOM 1051 C C . LEU A 1 132 ? -11.343 -5.128 11.538 1.00 91.12 132 LEU A C 1
ATOM 1053 O O . LEU A 1 132 ? -11.126 -4.881 10.349 1.00 91.12 132 LEU A O 1
ATOM 1057 N N . LEU A 1 133 ? -12.570 -5.087 12.064 1.00 92.62 133 LEU A N 1
ATOM 1058 C CA . LEU A 1 133 ? -13.752 -4.702 11.293 1.00 92.62 133 LEU A CA 1
ATOM 1059 C C . LEU A 1 133 ? -13.663 -3.243 10.825 1.00 92.62 133 LEU A C 1
ATOM 1061 O O . LEU A 1 133 ? -13.944 -2.929 9.666 1.00 92.62 133 LEU A O 1
ATOM 1065 N N . TYR A 1 134 ? -13.205 -2.335 11.689 1.00 93.31 134 TYR A N 1
ATOM 1066 C CA . TYR A 1 134 ? -12.960 -0.955 11.282 1.00 93.31 134 TYR A CA 1
ATOM 1067 C C . TYR A 1 134 ? -11.876 -0.859 10.206 1.00 93.31 134 TYR A C 1
ATOM 1069 O O . TYR A 1 134 ? -12.059 -0.107 9.250 1.00 93.31 134 TYR A O 1
ATOM 1077 N N . MET A 1 135 ? -10.793 -1.635 10.303 1.00 94.62 135 MET A N 1
ATOM 1078 C CA . MET A 1 135 ? -9.760 -1.701 9.267 1.00 94.62 135 MET A CA 1
ATOM 1079 C C . MET A 1 135 ? -10.318 -2.198 7.931 1.00 94.62 135 MET A C 1
ATOM 1081 O O . MET A 1 135 ? -9.955 -1.651 6.891 1.00 94.62 135 MET A O 1
ATOM 1085 N N . GLU A 1 136 ? -11.207 -3.193 7.931 1.00 95.75 136 GLU A N 1
ATOM 1086 C CA . GLU A 1 136 ? -11.871 -3.665 6.712 1.00 95.75 136 GLU A CA 1
ATOM 1087 C C . GLU A 1 136 ? -12.664 -2.544 6.030 1.00 95.75 136 GLU A C 1
ATOM 1089 O O . GLU A 1 136 ? -12.489 -2.297 4.830 1.00 95.75 136 GLU A O 1
ATOM 1094 N N . ASP A 1 137 ? -13.443 -1.789 6.805 1.00 95.56 137 ASP A N 1
ATOM 1095 C CA . ASP A 1 137 ? -14.174 -0.633 6.290 1.00 95.56 137 ASP A CA 1
ATOM 1096 C C . ASP A 1 137 ? -13.227 0.441 5.731 1.00 95.56 137 ASP A C 1
ATOM 1098 O O . ASP A 1 137 ? -13.455 0.966 4.638 1.00 95.56 137 ASP A O 1
ATOM 1102 N N . LEU A 1 138 ? -12.130 0.749 6.434 1.00 96.25 138 LEU A N 1
ATOM 1103 C CA . LEU A 1 138 ? -11.129 1.714 5.966 1.00 96.25 138 LEU A CA 1
ATOM 1104 C C . LEU A 1 138 ? -10.437 1.241 4.675 1.00 96.25 138 LEU A C 1
ATOM 1106 O O . LEU A 1 138 ? -10.197 2.044 3.768 1.00 96.25 138 LEU A O 1
ATOM 1110 N N . MET A 1 139 ? -10.170 -0.060 4.531 1.00 95.88 139 MET A N 1
ATOM 1111 C CA . MET A 1 139 ? -9.647 -0.643 3.291 1.00 95.88 139 MET A CA 1
ATOM 1112 C C . MET A 1 139 ? -10.652 -0.525 2.139 1.00 95.88 139 MET A C 1
ATOM 1114 O O . MET A 1 139 ? -10.265 -0.175 1.017 1.00 95.88 139 MET A O 1
ATOM 1118 N N . ALA A 1 140 ? -11.940 -0.764 2.398 1.00 95.19 140 ALA A N 1
ATOM 1119 C CA . ALA A 1 140 ? -13.002 -0.594 1.411 1.00 95.19 140 ALA A CA 1
ATOM 1120 C C . ALA A 1 140 ? -13.143 0.876 0.982 1.00 95.19 140 ALA A C 1
ATOM 1122 O O . ALA A 1 140 ? -13.222 1.168 -0.217 1.00 95.19 140 ALA A O 1
ATOM 1123 N N . MET A 1 141 ? -13.083 1.809 1.938 1.00 94.81 141 ME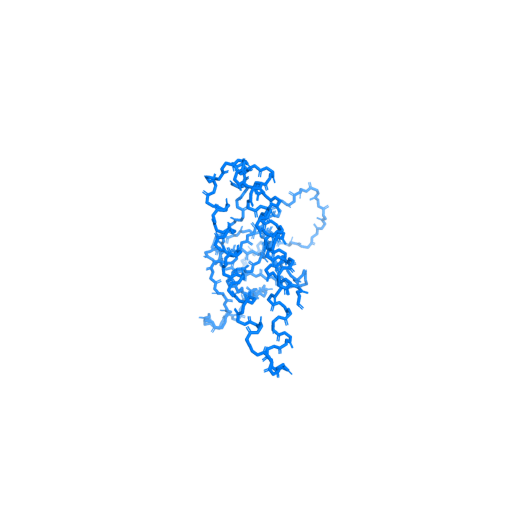T A N 1
ATOM 1124 C CA . MET A 1 141 ? -13.041 3.248 1.676 1.00 94.81 141 MET A CA 1
ATOM 1125 C C . MET A 1 141 ? -11.836 3.613 0.803 1.00 94.81 141 MET A C 1
ATOM 1127 O O . MET A 1 141 ? -12.007 4.236 -0.244 1.00 94.81 141 MET A O 1
ATOM 1131 N N . ARG A 1 142 ? -10.626 3.160 1.154 1.00 94.81 142 ARG A N 1
ATOM 1132 C CA . ARG A 1 142 ? -9.401 3.418 0.377 1.00 94.81 142 ARG A CA 1
ATOM 1133 C C . ARG A 1 142 ? -9.514 2.897 -1.053 1.00 94.81 142 ARG A C 1
ATOM 1135 O O . ARG A 1 142 ? -9.213 3.622 -2.000 1.00 94.81 142 ARG A O 1
ATOM 1142 N N . LYS A 1 143 ? -10.008 1.667 -1.228 1.00 92.44 143 LYS A N 1
ATOM 1143 C CA . LYS A 1 143 ? -10.266 1.070 -2.550 1.00 92.44 143 LYS A CA 1
ATOM 1144 C C . LYS A 1 143 ? -11.245 1.911 -3.368 1.00 92.44 143 LYS A C 1
ATOM 1146 O O . LYS A 1 143 ? -11.049 2.088 -4.570 1.00 92.44 143 LYS A O 1
ATOM 1151 N N . ARG A 1 144 ? -12.289 2.436 -2.727 1.00 91.69 144 ARG A N 1
ATOM 1152 C CA . ARG A 1 144 ? -13.280 3.293 -3.376 1.00 91.69 144 ARG A CA 1
ATOM 1153 C C . ARG A 1 144 ? -12.657 4.591 -3.881 1.00 91.69 144 ARG A C 1
ATOM 1155 O O . ARG A 1 144 ? -12.863 4.923 -5.045 1.00 91.69 144 ARG A O 1
ATOM 1162 N N . VAL A 1 145 ? -11.866 5.284 -3.062 1.00 91.38 145 VAL A N 1
ATOM 1163 C CA . VAL A 1 145 ? -11.186 6.522 -3.486 1.00 91.38 145 VAL A CA 1
ATOM 1164 C C . VAL A 1 145 ? -10.212 6.241 -4.636 1.00 91.38 145 VAL A C 1
ATOM 1166 O O . VAL A 1 145 ? -10.231 6.944 -5.644 1.00 91.38 145 VAL A O 1
ATOM 1169 N N . LEU A 1 146 ? -9.442 5.149 -4.549 1.00 88.06 146 LEU A N 1
ATOM 1170 C CA . LEU A 1 146 ? -8.506 4.719 -5.598 1.00 88.06 146 LEU A CA 1
ATOM 1171 C C . LEU A 1 146 ? -9.182 4.374 -6.935 1.00 88.06 146 LEU A C 1
ATOM 1173 O O . LEU A 1 146 ? -8.529 4.437 -7.973 1.00 88.06 146 LEU A O 1
ATOM 1177 N N . SER A 1 147 ? -10.478 4.041 -6.940 1.00 86.50 147 SER A N 1
ATOM 1178 C CA . SER A 1 147 ? -11.228 3.805 -8.183 1.00 86.50 147 SER A CA 1
ATOM 1179 C C . SER A 1 147 ? -11.447 5.072 -9.025 1.00 86.50 147 SER A C 1
ATOM 1181 O O . SER A 1 147 ? -11.848 4.967 -10.181 1.00 86.50 147 SER A O 1
ATOM 1183 N N . GLY A 1 148 ? -11.177 6.261 -8.467 1.00 81.38 148 GLY A N 1
ATOM 1184 C CA . GLY A 1 148 ? -11.114 7.526 -9.206 1.00 81.38 148 GLY A CA 1
ATOM 1185 C C . GLY A 1 148 ? -12.456 8.202 -9.505 1.00 81.38 148 GLY A C 1
ATOM 1186 O O . GLY A 1 148 ? -12.459 9.281 -10.086 1.00 81.38 148 GLY A O 1
ATOM 1187 N N . ASN A 1 149 ? -13.582 7.622 -9.078 1.00 79.69 149 ASN A N 1
ATOM 1188 C CA . ASN A 1 149 ? -14.933 8.099 -9.412 1.00 79.69 149 ASN A CA 1
ATOM 1189 C C . ASN A 1 149 ? -15.726 8.613 -8.193 1.00 79.69 149 ASN A C 1
ATOM 1191 O O . ASN A 1 149 ? -16.944 8.448 -8.135 1.00 79.69 149 ASN A O 1
ATOM 1195 N N . VAL A 1 150 ? -15.050 9.205 -7.201 1.00 85.69 150 VAL A N 1
ATOM 1196 C CA . VAL A 1 150 ? -15.688 9.715 -5.973 1.00 85.69 150 VAL A CA 1
ATOM 1197 C C . VAL A 1 150 ? -15.814 11.246 -6.029 1.00 85.69 150 VAL A C 1
ATOM 1199 O O . VAL A 1 150 ? -14.791 11.928 -6.135 1.00 85.69 150 VAL A O 1
ATOM 1202 N N . PRO A 1 151 ? -17.034 11.811 -5.959 1.00 90.31 151 PRO A N 1
ATOM 1203 C CA . PRO A 1 151 ? -17.247 13.257 -5.894 1.00 90.31 151 PRO A CA 1
ATOM 1204 C C . PRO A 1 151 ? -16.625 13.900 -4.647 1.00 90.31 151 PRO A C 1
ATOM 1206 O O . PRO A 1 151 ? -16.509 13.268 -3.599 1.00 90.31 151 PRO A O 1
ATOM 1209 N N . VAL A 1 152 ? -16.285 15.191 -4.723 1.00 87.81 152 VAL A N 1
ATOM 1210 C CA . VAL A 1 152 ? -15.621 15.924 -3.624 1.00 87.81 152 VAL A CA 1
ATOM 1211 C C . VAL A 1 152 ? -16.465 15.957 -2.348 1.00 87.81 152 VAL A C 1
ATOM 1213 O O . VAL A 1 152 ? -15.934 15.799 -1.252 1.00 87.81 152 VAL A O 1
ATOM 1216 N N . GLU A 1 153 ? -17.778 16.131 -2.466 1.00 90.12 153 GLU A N 1
ATOM 1217 C CA . GLU A 1 153 ? -18.698 16.120 -1.323 1.00 90.12 153 GLU A CA 1
ATOM 1218 C C . GLU A 1 153 ? -18.664 14.776 -0.593 1.00 90.12 153 GLU A C 1
ATOM 1220 O O . GLU A 1 153 ? -18.706 14.723 0.634 1.00 90.12 153 GLU A O 1
ATOM 1225 N N . GLU A 1 154 ? -18.528 13.690 -1.348 1.00 92.50 154 GLU A N 1
ATOM 1226 C CA . GLU A 1 154 ? -18.441 12.352 -0.792 1.00 92.50 154 GLU A CA 1
ATOM 1227 C C . GLU A 1 154 ? -17.074 12.074 -0.161 1.00 92.50 154 GLU A C 1
ATOM 1229 O O . GLU A 1 154 ? -17.019 11.453 0.896 1.00 92.50 154 GLU A O 1
ATOM 1234 N N . LEU A 1 155 ? -15.982 12.602 -0.727 1.00 92.62 155 LEU A N 1
ATOM 1235 C CA . LEU A 1 155 ? -14.663 12.560 -0.082 1.00 92.62 155 LEU A CA 1
ATOM 1236 C C . LEU A 1 155 ? -14.695 13.225 1.303 1.00 92.62 155 LEU A C 1
ATOM 1238 O O . LEU A 1 155 ? -14.134 12.684 2.254 1.00 92.62 155 LEU A O 1
ATOM 1242 N N . LYS A 1 156 ? -15.406 14.351 1.447 1.00 91.88 156 LYS A N 1
ATOM 1243 C CA . LYS A 1 156 ? -15.569 15.035 2.742 1.00 91.88 156 LYS A CA 1
ATOM 1244 C C . LYS A 1 156 ? -16.345 14.192 3.753 1.00 91.88 156 LYS A C 1
ATOM 1246 O O . LYS A 1 156 ? -15.935 14.101 4.909 1.00 91.88 156 LYS A O 1
ATOM 1251 N N . GLU A 1 157 ? -17.434 13.552 3.329 1.00 94.94 157 GLU A N 1
ATOM 1252 C CA . GLU A 1 157 ? -18.185 12.636 4.198 1.00 94.94 157 GLU A CA 1
ATOM 1253 C C . GLU A 1 157 ? -17.335 11.421 4.589 1.00 94.94 157 GLU A C 1
ATOM 1255 O O . GLU A 1 157 ? -17.319 11.024 5.753 1.00 94.94 157 GLU A O 1
ATOM 1260 N N . MET A 1 158 ? -16.562 10.867 3.650 1.00 95.31 158 MET A N 1
ATOM 1261 C CA . MET A 1 158 ? -15.622 9.781 3.932 1.00 95.31 158 MET A CA 1
ATOM 1262 C C . MET A 1 158 ? -14.557 10.205 4.951 1.00 95.31 158 MET A C 1
ATOM 1264 O O . MET A 1 158 ? -14.255 9.436 5.858 1.00 95.31 158 MET A O 1
ATOM 1268 N N . ARG A 1 159 ? -14.038 11.436 4.881 1.00 94.81 159 ARG A N 1
ATOM 1269 C CA . ARG A 1 159 ? -13.093 11.967 5.880 1.00 94.81 159 ARG A CA 1
ATOM 1270 C C . ARG A 1 159 ? -13.733 12.101 7.269 1.00 94.81 159 ARG A C 1
ATOM 1272 O O . ARG A 1 159 ? -13.109 11.763 8.271 1.00 94.81 159 ARG A O 1
ATOM 1279 N N . LEU A 1 160 ? -15.008 12.492 7.348 1.00 95.00 160 LEU A N 1
ATOM 1280 C CA . LEU A 1 160 ? -15.764 12.503 8.610 1.00 95.00 160 LEU A CA 1
ATOM 1281 C C . LEU A 1 160 ? -16.031 11.086 9.150 1.00 95.00 160 LEU A C 1
ATOM 1283 O O . LEU A 1 160 ? -16.042 10.864 10.361 1.00 95.00 160 LEU A O 1
ATOM 1287 N N . GLN A 1 161 ? -16.282 10.112 8.274 1.00 94.38 161 GLN A N 1
ATOM 1288 C CA . GLN A 1 161 ? -16.400 8.700 8.660 1.00 94.38 161 GLN A CA 1
ATOM 1289 C C . GLN A 1 161 ? -15.074 8.143 9.183 1.00 94.38 161 GLN A C 1
ATOM 1291 O O . GLN A 1 161 ? -15.080 7.444 10.194 1.00 94.38 161 GLN A O 1
ATOM 1296 N N . LEU A 1 162 ? -13.954 8.499 8.545 1.00 94.38 162 LEU A N 1
ATOM 1297 C CA . LEU A 1 162 ? -12.612 8.160 9.010 1.00 94.38 162 LEU A CA 1
ATOM 1298 C C . LEU A 1 162 ? -12.377 8.692 10.429 1.00 94.38 162 LEU A C 1
ATOM 1300 O O . LEU A 1 162 ? -12.063 7.902 11.314 1.00 94.38 162 LEU A O 1
ATOM 1304 N N . ALA A 1 163 ? -12.621 9.984 10.673 1.00 94.06 163 ALA A N 1
ATOM 1305 C CA . ALA A 1 163 ? -12.465 10.583 12.002 1.00 94.06 163 ALA A CA 1
ATOM 1306 C C . ALA A 1 163 ? -13.300 9.856 13.073 1.00 94.06 163 ALA A C 1
ATOM 1308 O O . ALA A 1 163 ? -12.772 9.460 14.107 1.00 94.06 163 ALA A O 1
ATOM 1309 N N . ARG A 1 164 ? -14.578 9.570 12.780 1.00 93.06 164 ARG A N 1
ATOM 1310 C CA . ARG A 1 164 ? -15.450 8.805 13.689 1.00 93.06 164 ARG A CA 1
ATOM 1311 C C . ARG A 1 164 ? -14.909 7.407 13.998 1.00 93.06 164 ARG A C 1
ATOM 1313 O O . ARG A 1 164 ? -15.033 6.952 15.129 1.00 93.06 164 ARG A O 1
ATOM 1320 N N . LYS A 1 165 ? -14.339 6.710 13.012 1.00 91.50 165 LYS A N 1
ATOM 1321 C CA . LYS A 1 165 ? -13.744 5.380 13.218 1.00 91.50 165 LYS A CA 1
ATOM 1322 C C . LYS A 1 165 ? -12.477 5.447 14.060 1.00 91.50 165 LYS A C 1
ATOM 1324 O O . LYS A 1 165 ? -12.305 4.592 14.919 1.00 91.50 165 LYS A O 1
ATOM 1329 N N . ILE A 1 166 ? -11.641 6.463 13.854 1.00 91.19 166 ILE A N 1
ATOM 1330 C CA . ILE A 1 166 ? -10.460 6.708 14.691 1.00 91.19 166 ILE A CA 1
ATOM 1331 C C . ILE A 1 166 ? -10.887 6.929 16.147 1.00 91.19 166 ILE A C 1
ATOM 1333 O O . ILE A 1 166 ? -10.363 6.273 17.042 1.00 91.19 166 ILE A O 1
ATOM 1337 N N . ASP A 1 167 ? -11.891 7.779 16.374 1.00 89.94 167 ASP A N 1
ATOM 1338 C CA . ASP A 1 167 ? -12.408 8.073 17.716 1.00 89.94 167 ASP A CA 1
ATOM 1339 C C . ASP A 1 167 ? -12.987 6.838 18.424 1.00 89.94 167 ASP A C 1
ATOM 1341 O O . ASP A 1 167 ? -12.948 6.767 19.651 1.00 89.94 167 ASP A O 1
ATOM 1345 N N . LEU A 1 168 ? -13.543 5.879 17.672 1.00 86.69 168 LEU A N 1
ATOM 1346 C CA . LEU A 1 168 ? -14.057 4.614 18.207 1.00 86.69 168 LEU A CA 1
ATOM 1347 C C . LEU A 1 168 ? -12.952 3.577 18.435 1.00 86.69 168 LEU A C 1
ATOM 1349 O O . LEU A 1 168 ? -12.993 2.872 19.434 1.00 86.69 168 LEU A O 1
ATOM 1353 N N . GLY A 1 169 ? -11.991 3.461 17.516 1.00 79.56 169 GLY A N 1
ATOM 1354 C CA . GLY A 1 169 ? -10.920 2.461 17.587 1.00 79.56 169 GLY A CA 1
ATOM 1355 C C . GLY A 1 169 ? -9.820 2.791 18.598 1.00 79.56 169 GLY A C 1
ATOM 1356 O O . GLY A 1 169 ? -9.108 1.892 19.031 1.00 79.56 169 GLY A O 1
ATOM 1357 N N . ASN A 1 170 ? -9.692 4.063 18.987 1.00 81.50 170 ASN A N 1
ATOM 1358 C CA . ASN A 1 170 ? -8.714 4.520 19.977 1.00 81.50 170 ASN A CA 1
ATOM 1359 C C . ASN A 1 170 ? -9.252 4.538 21.426 1.00 81.50 170 ASN A C 1
ATOM 1361 O O . ASN A 1 170 ? -8.539 5.005 22.319 1.00 81.50 170 ASN A O 1
ATOM 1365 N N . GLN A 1 171 ? -10.495 4.098 21.660 1.00 68.38 171 GLN A N 1
ATOM 1366 C CA . GLN A 1 171 ? -11.086 3.943 23.002 1.00 68.38 171 GLN A CA 1
ATOM 1367 C C . GLN A 1 171 ? -10.701 2.608 23.634 1.00 68.38 171 GLN A C 1
ATOM 1369 O O . GLN A 1 171 ? -10.445 2.615 24.861 1.00 68.38 171 GLN A O 1
#

Radius of gyration: 22.11 Å; chains: 1; bounding box: 65×39×57 Å

Secondary structure (DSSP, 8-state):
-----------S--------PEEEEESS-B-GGGS---TT-SS-B--B-TT-EEEEEEEETTEEEEEESS-TT-EEEEEGGGEEE--GGGGGS-HHHHHHHHHHHHHHHHHHHHHHHHTTT-S-HHHHHHHHHHHHHHHHHHHHHHTS---HHHHHHHHHHHHHHHHHHT-

pLDDT: mean 79.03, std 19.36, range [29.17, 96.25]